Protein AF-A0A016U4N5-F1 (afdb_monomer_lite)

Organism: NCBI:txid53326

Structure (mmCIF, N/CA/C/O backbone):
data_AF-A0A016U4N5-F1
#
_entry.id   AF-A0A016U4N5-F1
#
loop_
_atom_site.group_PDB
_atom_site.id
_atom_site.type_symbol
_atom_site.label_atom_id
_atom_site.label_alt_id
_atom_site.label_comp_id
_atom_site.label_asym_id
_atom_site.label_entity_id
_atom_site.label_seq_id
_atom_site.pdbx_PDB_ins_code
_atom_site.Cartn_x
_atom_site.Cartn_y
_atom_site.Cartn_z
_atom_site.occupancy
_atom_site.B_iso_or_equiv
_atom_site.auth_seq_id
_atom_site.auth_comp_id
_atom_site.auth_asym_id
_atom_site.auth_atom_id
_atom_site.pdbx_PDB_model_num
ATOM 1 N N . MET A 1 1 ? 12.669 9.372 32.385 1.00 32.50 1 MET A N 1
ATOM 2 C CA . MET A 1 1 ? 12.781 7.896 32.334 1.00 32.50 1 MET A CA 1
ATOM 3 C C . MET A 1 1 ? 11.426 7.316 31.940 1.00 32.50 1 MET A C 1
ATOM 5 O O . MET A 1 1 ? 10.588 7.133 32.810 1.00 32.50 1 MET A O 1
ATOM 9 N N . TYR A 1 2 ? 11.166 7.082 30.650 1.00 28.92 2 TYR A N 1
ATOM 10 C CA . TYR A 1 2 ? 9.894 6.486 30.221 1.00 28.92 2 TYR A CA 1
ATOM 11 C C . TYR A 1 2 ? 10.021 4.964 30.138 1.00 28.92 2 TYR A C 1
ATOM 13 O O . TYR A 1 2 ? 10.787 4.421 29.341 1.00 28.92 2 TYR A O 1
ATOM 21 N N . ARG A 1 3 ? 9.281 4.284 31.018 1.00 31.94 3 ARG A N 1
ATOM 22 C CA . ARG A 1 3 ? 9.120 2.829 31.043 1.00 31.94 3 ARG A CA 1
ATOM 23 C C . ARG A 1 3 ? 8.440 2.406 29.740 1.00 31.94 3 ARG A C 1
ATOM 25 O O . ARG A 1 3 ? 7.314 2.809 29.467 1.00 31.94 3 ARG A O 1
ATOM 32 N N . LYS A 1 4 ? 9.129 1.586 28.947 1.00 40.00 4 LYS A N 1
ATOM 33 C CA . LYS A 1 4 ? 8.562 0.838 27.819 1.00 40.00 4 LYS A CA 1
ATOM 34 C C . LYS A 1 4 ? 7.378 0.034 28.370 1.00 40.00 4 LYS A C 1
ATOM 36 O O . LYS A 1 4 ? 7.595 -0.896 29.143 1.00 40.00 4 LYS A O 1
ATOM 41 N N . ALA A 1 5 ? 6.146 0.420 28.048 1.00 40.38 5 ALA A N 1
ATOM 42 C CA . ALA A 1 5 ? 4.970 -0.365 28.401 1.00 40.38 5 ALA A CA 1
ATOM 43 C C . ALA A 1 5 ? 5.008 -1.662 27.579 1.00 40.38 5 ALA A C 1
ATOM 45 O O . ALA A 1 5 ? 4.589 -1.701 26.425 1.00 40.38 5 ALA A O 1
ATOM 46 N N . MET A 1 6 ? 5.617 -2.707 28.140 1.00 44.91 6 MET A N 1
ATOM 47 C CA . MET A 1 6 ? 5.447 -4.070 27.656 1.00 44.91 6 MET A CA 1
ATOM 48 C C . MET A 1 6 ? 4.131 -4.583 28.231 1.00 44.91 6 MET A C 1
ATOM 50 O O . MET A 1 6 ? 3.978 -4.669 29.449 1.00 44.91 6 MET A O 1
ATOM 54 N N . LEU A 1 7 ? 3.180 -4.896 27.353 1.00 47.81 7 LEU A N 1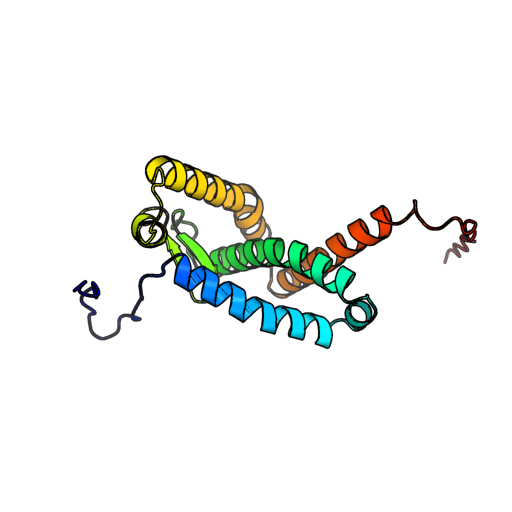
ATOM 55 C CA . LEU A 1 7 ? 2.013 -5.686 27.730 1.00 47.81 7 LEU A CA 1
ATOM 56 C C . LEU A 1 7 ? 2.501 -7.050 28.255 1.00 47.81 7 LEU A C 1
ATOM 58 O O . LEU A 1 7 ? 3.427 -7.618 27.667 1.00 47.81 7 LEU A O 1
ATOM 62 N N . PRO A 1 8 ? 1.926 -7.577 29.349 1.00 40.00 8 PRO A N 1
ATOM 63 C CA . PRO A 1 8 ? 2.335 -8.863 29.899 1.00 40.00 8 PRO A CA 1
ATOM 64 C C . PRO A 1 8 ? 2.074 -9.976 28.874 1.00 40.00 8 PRO A C 1
ATOM 66 O O . PRO A 1 8 ? 0.935 -10.232 28.489 1.00 40.00 8 PRO A O 1
ATOM 69 N N . SER A 1 9 ? 3.141 -10.624 28.400 1.00 42.91 9 SER A N 1
ATOM 70 C CA . SER A 1 9 ? 3.069 -11.714 27.425 1.00 42.91 9 SER A CA 1
ATOM 71 C C . SER A 1 9 ? 2.907 -13.059 28.134 1.00 42.91 9 SER A C 1
ATOM 73 O O . SER A 1 9 ? 3.809 -13.486 28.856 1.00 42.91 9 SER A O 1
ATOM 75 N N . ALA A 1 10 ? 1.794 -13.752 27.892 1.00 41.69 10 ALA A N 1
ATOM 76 C CA . ALA A 1 10 ? 1.683 -15.181 28.175 1.00 41.69 10 ALA A CA 1
ATOM 77 C C . ALA A 1 10 ? 2.621 -15.979 27.237 1.00 41.69 10 ALA A C 1
ATOM 79 O O . ALA A 1 10 ? 2.841 -15.555 26.094 1.00 41.69 10 ALA A O 1
ATOM 80 N N . PRO A 1 11 ? 3.189 -17.115 27.684 1.00 37.78 11 PRO A N 1
ATOM 81 C CA . PRO A 1 11 ? 4.135 -17.887 26.885 1.00 37.78 11 PRO A CA 1
ATOM 82 C C . PRO A 1 11 ? 3.433 -18.438 25.635 1.00 37.78 11 PRO A C 1
ATOM 84 O O . PRO A 1 11 ? 2.487 -19.213 25.736 1.00 37.78 11 PRO A O 1
ATOM 87 N N . GLY A 1 12 ? 3.878 -17.991 24.456 1.00 48.19 12 GLY A N 1
ATOM 88 C CA . GLY A 1 12 ? 3.309 -18.357 23.152 1.00 48.19 12 GLY A CA 1
ATOM 89 C C . GLY A 1 12 ? 2.656 -17.205 22.377 1.00 48.19 12 GLY A C 1
ATOM 90 O O . GLY A 1 12 ? 2.373 -17.366 21.190 1.00 48.19 12 GLY A O 1
ATOM 91 N N . LEU A 1 13 ? 2.456 -16.026 22.982 1.00 46.34 13 LEU A N 1
ATOM 92 C CA . LEU A 1 13 ? 1.988 -14.854 22.237 1.00 46.34 13 LEU A CA 1
ATOM 93 C C . LEU A 1 13 ? 3.125 -14.260 21.395 1.00 46.34 13 LEU A C 1
ATOM 95 O O . LEU A 1 13 ? 4.170 -13.882 21.928 1.00 46.34 13 LEU A O 1
ATOM 99 N N . LYS A 1 14 ? 2.897 -14.116 20.081 1.00 50.47 14 LYS A N 1
ATOM 100 C CA . LYS A 1 14 ? 3.722 -13.265 19.210 1.00 50.47 14 LYS A CA 1
ATOM 101 C C . LYS A 1 14 ? 3.888 -11.907 19.897 1.00 50.47 14 LYS A C 1
ATOM 103 O O . LYS A 1 14 ? 2.900 -11.252 20.221 1.00 50.47 14 LYS A O 1
ATOM 108 N N . VAL A 1 15 ? 5.131 -11.506 20.155 1.00 52.44 15 VAL A N 1
ATOM 109 C CA . VAL A 1 15 ? 5.428 -10.234 20.819 1.00 52.44 15 VAL A CA 1
ATOM 110 C C . VAL A 1 15 ? 5.100 -9.106 19.847 1.00 52.44 15 VAL A C 1
ATOM 112 O O . VAL A 1 15 ? 5.885 -8.783 18.956 1.00 52.44 15 VAL A O 1
ATOM 115 N N . PHE A 1 16 ? 3.921 -8.512 20.002 1.00 62.50 16 PHE A N 1
ATOM 116 C CA . PHE A 1 16 ? 3.556 -7.301 19.285 1.00 62.50 16 PHE A CA 1
ATOM 117 C C . PHE A 1 16 ? 4.270 -6.119 19.932 1.00 62.50 16 PHE A C 1
ATOM 119 O O . PHE A 1 16 ? 4.097 -5.826 21.114 1.00 62.50 16 PHE A O 1
ATOM 126 N N . SER A 1 17 ? 5.105 -5.437 19.154 1.00 68.31 17 SER A N 1
ATOM 127 C CA . SER A 1 17 ? 5.687 -4.167 19.572 1.00 68.31 17 SER A CA 1
ATOM 128 C C . SER A 1 17 ? 4.831 -3.024 19.048 1.00 68.31 17 SER A C 1
ATOM 130 O O . SER A 1 17 ? 4.588 -2.972 17.841 1.00 68.31 17 SER A O 1
ATOM 132 N N . LEU A 1 18 ? 4.457 -2.085 19.917 1.00 73.19 18 LEU A N 1
ATOM 133 C CA . LEU A 1 18 ? 3.802 -0.847 19.497 1.00 73.19 18 LEU A CA 1
ATOM 134 C C . LEU A 1 18 ? 4.679 -0.106 18.470 1.00 73.19 18 LEU A C 1
ATOM 136 O O . LEU A 1 18 ? 5.895 0.048 18.649 1.00 73.19 18 LEU A O 1
ATOM 140 N N . GLY A 1 19 ? 4.058 0.291 17.361 1.00 71.38 19 GLY A N 1
ATOM 141 C CA . GLY A 1 19 ? 4.670 1.109 16.320 1.00 71.38 19 GLY A CA 1
ATOM 142 C C . GLY A 1 19 ? 4.438 2.593 16.592 1.00 71.38 19 GLY A C 1
ATOM 143 O O . GLY A 1 19 ? 3.394 2.970 17.109 1.00 71.38 19 GLY A O 1
ATOM 144 N N . SER A 1 20 ? 5.405 3.435 16.233 1.00 76.88 20 SER A N 1
ATOM 145 C CA . SER A 1 20 ? 5.255 4.894 16.212 1.00 76.88 20 SER A CA 1
ATOM 146 C C . SER A 1 20 ? 5.362 5.404 14.778 1.00 76.88 20 SER A C 1
ATOM 148 O O . SER A 1 20 ? 5.959 4.731 13.931 1.00 76.88 20 SER A O 1
ATOM 150 N N . LEU A 1 21 ? 4.869 6.616 14.507 1.00 78.56 21 LEU A N 1
ATOM 151 C CA . LEU A 1 21 ? 5.073 7.271 13.206 1.00 78.56 21 LEU A CA 1
ATOM 152 C C . LEU A 1 21 ? 6.558 7.358 12.819 1.00 78.56 21 LEU A C 1
ATOM 154 O O . LEU A 1 21 ? 6.908 7.127 11.665 1.00 78.56 21 LEU A O 1
ATOM 158 N N . ALA A 1 22 ? 7.452 7.610 13.781 1.00 80.31 22 ALA A N 1
ATOM 159 C CA . ALA A 1 22 ? 8.896 7.634 13.536 1.00 80.31 22 ALA A CA 1
ATOM 160 C C . ALA A 1 22 ? 9.430 6.267 13.069 1.00 80.31 22 ALA A C 1
ATOM 162 O O . ALA A 1 22 ? 10.234 6.179 12.135 1.00 80.31 22 ALA A O 1
ATOM 163 N N . ARG A 1 23 ? 8.952 5.179 13.687 1.00 81.50 23 ARG A N 1
ATOM 164 C CA . ARG A 1 23 ? 9.321 3.818 13.286 1.00 81.50 23 ARG A CA 1
ATOM 165 C C . ARG A 1 23 ? 8.749 3.468 11.915 1.00 81.50 23 ARG A C 1
ATOM 167 O O . ARG A 1 23 ? 9.481 2.914 11.102 1.00 81.50 23 ARG A O 1
ATOM 174 N N . LEU A 1 24 ? 7.495 3.829 11.648 1.00 82.25 24 LEU A N 1
ATOM 175 C CA . LEU A 1 24 ? 6.864 3.637 10.342 1.00 82.25 24 LEU A CA 1
ATOM 176 C C . LEU A 1 24 ? 7.633 4.387 9.246 1.00 82.25 24 LEU A C 1
ATOM 178 O O . LEU A 1 24 ? 8.056 3.775 8.273 1.00 82.25 24 LEU A O 1
ATOM 182 N N . SER A 1 25 ? 7.943 5.667 9.465 1.00 83.81 25 SER A N 1
ATOM 183 C CA . SER A 1 25 ? 8.764 6.477 8.554 1.00 83.81 25 SER A CA 1
ATOM 184 C C . SER A 1 25 ? 10.138 5.850 8.290 1.00 83.81 25 SER A C 1
ATOM 186 O O . SER A 1 25 ? 10.639 5.890 7.167 1.00 83.81 25 SER A O 1
ATOM 188 N N . THR A 1 26 ? 10.753 5.240 9.308 1.00 86.12 26 THR A N 1
ATOM 189 C CA . THR A 1 26 ? 12.033 4.530 9.157 1.00 86.12 26 THR A CA 1
ATOM 190 C C . THR A 1 26 ? 11.888 3.273 8.300 1.00 86.12 26 THR A C 1
ATOM 192 O O . THR A 1 26 ? 12.740 3.014 7.453 1.00 86.12 26 THR A O 1
ATOM 195 N N . ILE A 1 27 ? 10.823 2.492 8.506 1.00 85.44 27 ILE A N 1
ATOM 196 C CA . ILE A 1 27 ? 10.529 1.297 7.703 1.00 85.44 27 ILE A CA 1
ATOM 197 C C . ILE A 1 27 ? 10.318 1.697 6.241 1.00 85.44 27 ILE A C 1
ATOM 199 O O . ILE A 1 27 ? 10.994 1.155 5.371 1.00 85.44 27 ILE A O 1
ATOM 203 N N . MET A 1 28 ? 9.476 2.701 5.990 1.00 84.62 28 MET A N 1
ATOM 204 C CA . MET A 1 28 ? 9.165 3.185 4.642 1.00 84.62 28 MET A CA 1
ATOM 205 C C . MET A 1 28 ? 10.419 3.680 3.913 1.00 84.62 28 MET A C 1
ATOM 207 O O . MET A 1 28 ? 10.664 3.299 2.770 1.00 84.62 28 MET A O 1
ATOM 211 N N . ARG A 1 29 ? 11.282 4.450 4.593 1.00 85.56 29 ARG A N 1
ATOM 212 C CA . ARG A 1 29 ? 12.565 4.902 4.026 1.00 85.56 29 ARG A CA 1
ATOM 213 C C . ARG A 1 29 ? 13.497 3.749 3.661 1.00 85.56 29 ARG A C 1
ATOM 215 O O . ARG A 1 29 ? 14.172 3.819 2.642 1.00 85.56 29 ARG A O 1
ATOM 222 N N . LYS A 1 30 ? 13.542 2.689 4.472 1.00 88.00 30 LYS A N 1
ATOM 223 C CA . LYS A 1 30 ? 14.353 1.501 4.163 1.00 88.00 30 LYS A CA 1
ATOM 224 C C . LYS A 1 30 ? 13.768 0.702 3.003 1.00 88.00 30 LYS A C 1
ATOM 226 O O . LYS A 1 30 ? 14.519 0.278 2.134 1.00 88.00 30 LYS A O 1
ATOM 231 N N . GLN A 1 31 ? 12.448 0.522 2.971 1.00 87.19 31 GLN A N 1
ATOM 232 C CA . GLN A 1 31 ? 11.761 -0.183 1.888 1.00 87.19 31 GLN A CA 1
ATOM 233 C C . GLN A 1 31 ? 11.959 0.505 0.537 1.00 87.19 31 GLN A C 1
ATOM 235 O O . GLN A 1 31 ? 12.208 -0.186 -0.444 1.00 87.19 31 GLN A O 1
ATOM 240 N N . MET A 1 32 ? 11.943 1.842 0.500 1.00 86.50 32 MET A N 1
ATOM 241 C CA . MET A 1 32 ? 12.168 2.628 -0.720 1.00 86.50 32 MET A CA 1
ATOM 242 C C . MET A 1 32 ? 13.429 2.199 -1.478 1.00 86.50 32 MET A C 1
ATOM 244 O O . MET A 1 32 ? 13.394 2.032 -2.693 1.00 86.50 32 MET A O 1
ATOM 248 N N . HIS A 1 33 ? 14.536 1.970 -0.765 1.00 87.12 33 HIS A N 1
ATOM 249 C CA . HIS A 1 33 ? 15.786 1.534 -1.387 1.00 87.12 33 HIS A CA 1
ATOM 250 C C . HIS A 1 33 ? 15.649 0.162 -2.062 1.00 87.12 33 HIS A C 1
ATOM 252 O O . HIS A 1 33 ? 16.084 -0.014 -3.198 1.00 87.12 33 HIS A O 1
ATOM 258 N N . TYR A 1 34 ? 15.017 -0.798 -1.383 1.00 90.06 34 TYR A N 1
ATOM 259 C CA . TYR A 1 34 ? 14.816 -2.142 -1.924 1.00 90.06 34 TYR A CA 1
ATOM 260 C C . TYR A 1 34 ? 13.843 -2.152 -3.103 1.00 90.06 34 TYR A C 1
ATOM 262 O O . TYR A 1 34 ? 14.086 -2.856 -4.074 1.00 90.06 34 TYR A O 1
ATOM 270 N N . ILE A 1 35 ? 12.778 -1.351 -3.041 1.00 90.12 35 ILE A N 1
ATOM 271 C CA . ILE A 1 35 ? 11.778 -1.250 -4.109 1.00 90.12 35 ILE A CA 1
ATOM 272 C C . ILE A 1 35 ? 12.378 -0.586 -5.346 1.00 90.12 35 ILE A C 1
ATOM 274 O O . ILE A 1 35 ? 12.230 -1.102 -6.448 1.00 90.12 35 ILE A O 1
ATOM 278 N N . SER A 1 36 ? 13.104 0.519 -5.166 1.00 89.88 36 SER A N 1
ATOM 279 C CA . SER A 1 36 ? 13.800 1.202 -6.259 1.00 89.88 36 SER A CA 1
ATOM 280 C C . SER A 1 36 ? 14.766 0.259 -6.979 1.00 89.88 36 SER A C 1
ATOM 282 O O . SER A 1 36 ? 14.719 0.151 -8.203 1.00 89.88 36 SER A O 1
ATOM 284 N N . ARG A 1 37 ? 15.568 -0.493 -6.216 1.00 90.38 37 ARG A N 1
ATOM 285 C CA . ARG A 1 37 ? 16.473 -1.503 -6.766 1.00 90.38 37 ARG A CA 1
ATOM 286 C C . ARG A 1 37 ? 15.723 -2.635 -7.474 1.00 90.38 37 ARG A C 1
ATOM 288 O O . ARG A 1 37 ? 16.097 -2.999 -8.579 1.00 90.38 37 ARG A O 1
ATOM 295 N N . PHE A 1 38 ? 14.661 -3.160 -6.865 1.00 90.75 38 PHE A N 1
ATOM 296 C CA . PHE A 1 38 ? 13.834 -4.206 -7.466 1.00 90.75 38 PHE A CA 1
ATOM 297 C C . PHE A 1 38 ? 13.263 -3.768 -8.820 1.00 90.75 38 PHE A C 1
ATOM 299 O O . PHE A 1 38 ? 13.349 -4.518 -9.785 1.00 90.75 38 PHE A O 1
ATOM 306 N N . ILE A 1 39 ? 12.731 -2.546 -8.915 1.00 91.69 39 ILE A N 1
ATOM 307 C CA . ILE A 1 39 ? 12.184 -2.001 -10.164 1.00 91.69 39 ILE A CA 1
ATOM 308 C C . ILE A 1 39 ? 13.275 -1.889 -11.230 1.00 91.69 39 ILE A C 1
ATOM 310 O O . ILE A 1 39 ? 13.061 -2.330 -12.354 1.00 91.69 39 ILE A O 1
ATOM 314 N N . GLN A 1 40 ? 14.446 -1.356 -10.870 1.00 90.19 40 GLN A N 1
ATOM 315 C CA . GLN A 1 40 ? 15.586 -1.239 -11.786 1.00 90.19 40 GLN A CA 1
ATOM 316 C C . GLN A 1 40 ? 16.079 -2.597 -12.301 1.00 90.19 40 GLN A C 1
ATOM 318 O O . GLN A 1 40 ? 16.475 -2.694 -13.454 1.00 90.19 40 GLN A O 1
ATOM 323 N N . GLU A 1 41 ? 16.063 -3.632 -11.460 1.00 89.56 41 GLU A N 1
ATOM 324 C CA . GLU A 1 41 ? 16.495 -4.987 -11.830 1.00 89.56 41 GLU A CA 1
ATOM 325 C C . GLU A 1 41 ? 15.410 -5.785 -12.578 1.00 89.56 41 GLU A C 1
ATOM 327 O O . GLU A 1 41 ? 15.724 -6.786 -13.216 1.00 89.56 41 GLU A O 1
ATOM 332 N N . THR A 1 42 ? 14.141 -5.370 -12.495 1.00 89.88 42 THR A N 1
ATOM 333 C CA . THR A 1 42 ? 13.001 -6.096 -13.087 1.00 89.88 42 THR A CA 1
ATOM 334 C C . THR A 1 42 ? 12.560 -5.512 -14.428 1.00 89.88 42 THR A C 1
ATOM 336 O O . THR A 1 42 ? 12.101 -6.253 -15.295 1.00 89.88 42 THR A O 1
ATOM 339 N N . PHE A 1 43 ? 12.663 -4.193 -14.600 1.00 89.69 43 PHE A N 1
ATOM 340 C CA . PHE A 1 43 ? 12.148 -3.486 -15.768 1.00 89.69 43 PHE A CA 1
ATOM 341 C C . PHE A 1 43 ? 13.278 -2.772 -16.511 1.00 89.69 43 PHE A C 1
ATOM 343 O O . PHE A 1 43 ? 13.630 -1.641 -16.175 1.00 89.69 43 PHE A O 1
ATOM 350 N N . ASP A 1 44 ? 13.801 -3.407 -17.561 1.00 88.44 44 ASP A N 1
ATOM 351 C CA . ASP A 1 44 ? 14.883 -2.848 -18.386 1.00 88.44 44 ASP A CA 1
ATOM 352 C C . ASP A 1 44 ? 14.530 -1.455 -18.935 1.00 88.44 44 ASP A C 1
ATOM 354 O O . ASP A 1 44 ? 15.351 -0.539 -18.891 1.00 88.44 44 ASP A O 1
ATOM 358 N N . ASP A 1 45 ? 13.278 -1.259 -19.360 1.00 86.69 45 ASP A N 1
ATOM 359 C CA . ASP A 1 45 ? 12.777 0.029 -19.851 1.00 86.69 45 ASP A CA 1
ATOM 360 C C . ASP A 1 45 ? 12.879 1.131 -18.788 1.00 86.69 45 ASP A C 1
ATOM 362 O O . ASP A 1 45 ? 13.187 2.279 -19.109 1.00 86.69 45 ASP A O 1
ATOM 366 N N . PHE A 1 46 ? 12.692 0.799 -17.506 1.00 88.38 46 PHE A N 1
ATOM 367 C CA . PHE A 1 46 ? 12.810 1.775 -16.425 1.00 88.38 46 PHE A CA 1
ATOM 368 C C . PHE A 1 46 ? 14.248 2.289 -16.281 1.00 88.38 46 PHE A C 1
ATOM 370 O O . PHE A 1 46 ? 14.465 3.474 -16.018 1.00 88.38 46 PHE A O 1
ATOM 377 N N . ALA A 1 47 ? 15.237 1.419 -16.502 1.00 84.88 47 ALA A N 1
ATOM 378 C CA . ALA A 1 47 ? 16.648 1.788 -16.454 1.00 84.88 47 ALA A CA 1
ATOM 379 C C . ALA A 1 47 ? 17.055 2.757 -17.579 1.00 84.88 47 ALA A C 1
ATOM 381 O O . ALA A 1 47 ? 18.092 3.412 -17.466 1.00 84.88 47 ALA A O 1
ATOM 382 N N . THR A 1 48 ? 16.247 2.877 -18.640 1.00 87.69 48 THR A N 1
ATOM 383 C CA . THR A 1 48 ? 16.511 3.795 -19.761 1.00 87.69 48 THR A CA 1
ATOM 384 C C . THR A 1 48 ? 16.154 5.253 -19.467 1.00 87.69 48 THR A C 1
ATOM 386 O O . THR A 1 48 ? 16.695 6.147 -20.119 1.00 87.69 48 THR A O 1
ATOM 389 N N . PHE A 1 49 ? 15.281 5.508 -18.486 1.00 88.50 49 PHE A N 1
ATOM 390 C CA . PHE A 1 49 ? 14.920 6.865 -18.071 1.00 88.50 49 PHE A CA 1
ATOM 391 C C . PHE A 1 49 ? 16.084 7.585 -17.396 1.00 88.50 49 PHE A C 1
ATOM 393 O O . PHE A 1 49 ? 16.939 6.961 -16.760 1.00 88.50 49 PHE A O 1
ATOM 400 N N . ASP A 1 50 ? 16.082 8.917 -17.463 1.00 90.62 50 ASP A N 1
ATOM 401 C CA . ASP A 1 50 ? 17.044 9.710 -16.706 1.00 90.62 50 ASP A CA 1
ATOM 402 C C . ASP A 1 50 ? 16.764 9.650 -15.190 1.00 90.62 50 ASP A C 1
ATOM 404 O O . ASP A 1 50 ? 15.677 9.293 -14.729 1.00 90.62 50 ASP A O 1
ATOM 408 N N . THR A 1 51 ? 17.758 10.003 -14.368 1.00 89.94 51 THR A N 1
ATOM 409 C CA . THR A 1 51 ? 17.631 9.927 -12.902 1.00 89.94 51 THR A CA 1
ATOM 410 C C . THR A 1 51 ? 16.474 10.774 -12.360 1.00 89.94 51 THR A C 1
ATOM 412 O O . THR A 1 51 ? 15.877 10.419 -11.343 1.00 89.94 51 THR A O 1
ATOM 415 N N . SER A 1 52 ? 16.143 11.894 -13.011 1.00 89.88 52 SER A N 1
ATOM 416 C CA . SER A 1 52 ? 15.054 12.759 -12.558 1.00 89.88 52 SER A CA 1
ATOM 417 C C . SER A 1 52 ? 13.690 12.136 -12.843 1.00 89.88 52 SER A C 1
ATOM 419 O O . SER A 1 52 ? 12.807 12.184 -11.987 1.00 89.88 52 SER A O 1
ATOM 421 N N . GLU A 1 53 ? 13.517 11.545 -14.022 1.00 89.19 53 GLU A N 1
ATOM 422 C CA . GLU A 1 53 ? 12.325 10.791 -14.403 1.00 89.19 53 GLU A CA 1
ATOM 423 C C . GLU A 1 53 ? 12.136 9.577 -13.497 1.00 89.19 53 GLU A C 1
ATOM 425 O O . GLU A 1 53 ? 11.051 9.388 -12.948 1.00 89.19 53 GLU A O 1
ATOM 430 N N . GLN A 1 54 ? 13.203 8.807 -13.262 1.00 90.50 54 GLN A N 1
ATOM 431 C CA . GLN A 1 54 ? 13.170 7.660 -12.356 1.00 90.50 54 GLN A CA 1
ATOM 432 C C . GLN A 1 54 ? 12.710 8.075 -10.954 1.00 90.50 54 GLN A C 1
ATOM 434 O O . GLN A 1 54 ? 11.820 7.444 -10.382 1.00 90.50 54 GLN A O 1
ATOM 439 N N . HIS A 1 55 ? 13.262 9.161 -10.401 1.00 89.31 55 HIS A N 1
ATOM 440 C CA . HIS A 1 55 ? 12.830 9.678 -9.103 1.00 89.31 55 HIS A CA 1
ATOM 441 C C . HIS A 1 55 ? 11.362 10.108 -9.093 1.00 89.31 55 HIS A C 1
ATOM 443 O O . HIS A 1 55 ? 10.665 9.841 -8.114 1.00 89.31 55 HIS A O 1
ATOM 449 N N . MET A 1 56 ? 10.883 10.753 -10.156 1.00 88.56 56 MET A N 1
ATOM 450 C CA . MET A 1 56 ? 9.494 11.197 -10.246 1.00 88.56 56 MET A CA 1
ATOM 451 C C . MET A 1 56 ? 8.523 10.012 -10.334 1.00 88.56 56 MET A C 1
ATOM 453 O O . MET A 1 56 ? 7.551 9.971 -9.579 1.00 88.56 56 MET A O 1
ATOM 457 N N . ILE A 1 57 ? 8.816 9.026 -11.190 1.00 90.31 57 ILE A N 1
ATOM 458 C CA . ILE A 1 57 ? 8.028 7.791 -11.312 1.00 90.31 57 ILE A CA 1
ATOM 459 C C . ILE A 1 57 ? 7.981 7.077 -9.962 1.00 90.31 57 ILE A C 1
ATOM 461 O O . ILE A 1 57 ? 6.898 6.754 -9.480 1.00 90.31 57 ILE A O 1
ATOM 465 N N . LEU A 1 58 ? 9.135 6.887 -9.312 1.00 90.50 58 LEU A N 1
ATOM 466 C CA . LEU A 1 58 ? 9.202 6.237 -8.003 1.00 90.50 58 LEU A CA 1
ATOM 467 C C . LEU A 1 58 ? 8.420 7.018 -6.942 1.00 90.50 58 LEU A C 1
ATOM 469 O O . LEU A 1 58 ? 7.706 6.412 -6.153 1.00 90.50 58 LEU A O 1
ATOM 473 N N . HIS A 1 59 ? 8.504 8.348 -6.914 1.00 87.62 59 HIS A N 1
ATOM 474 C CA . HIS A 1 59 ? 7.768 9.156 -5.941 1.00 87.62 59 HIS A CA 1
ATOM 475 C C . HIS A 1 59 ? 6.246 8.952 -6.037 1.00 87.62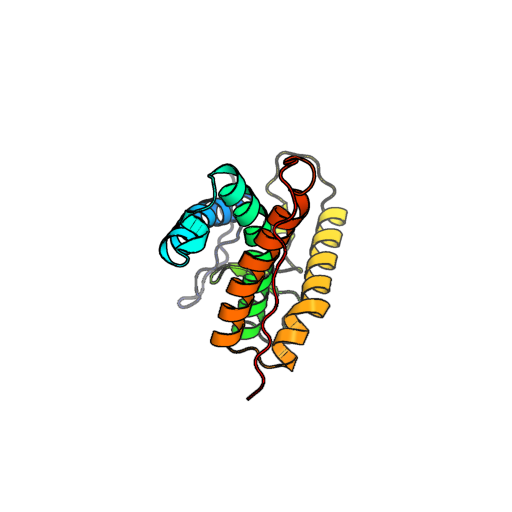 59 HIS A C 1
ATOM 477 O O . HIS A 1 59 ? 5.583 8.776 -5.013 1.00 87.62 59 HIS A O 1
ATOM 483 N N . LEU A 1 60 ? 5.705 8.928 -7.258 1.00 87.81 60 LEU A N 1
ATOM 484 C CA . LEU A 1 60 ? 4.278 8.703 -7.504 1.00 87.81 60 LEU A CA 1
ATOM 485 C C . LEU A 1 60 ? 3.883 7.245 -7.238 1.00 87.81 60 LEU A C 1
ATOM 487 O O . LEU A 1 60 ? 2.900 6.978 -6.545 1.00 87.81 60 LEU A O 1
ATOM 491 N N . PHE A 1 61 ? 4.686 6.305 -7.737 1.00 90.69 61 PHE A N 1
ATOM 492 C CA . PHE A 1 61 ? 4.447 4.875 -7.589 1.00 90.69 61 PHE A CA 1
ATOM 493 C C . PHE A 1 61 ? 4.419 4.442 -6.123 1.00 90.69 61 PHE A C 1
ATOM 495 O O . PHE A 1 61 ? 3.544 3.678 -5.737 1.00 90.69 61 PHE A O 1
ATOM 502 N N . MET A 1 62 ? 5.322 4.949 -5.283 1.00 88.25 62 MET A N 1
ATOM 503 C CA . MET A 1 62 ? 5.443 4.501 -3.891 1.00 88.25 62 MET A CA 1
ATOM 504 C C . MET A 1 62 ? 4.189 4.754 -3.059 1.00 88.25 62 MET A C 1
ATOM 506 O O . MET A 1 62 ? 3.811 3.906 -2.254 1.00 88.25 62 MET A O 1
ATOM 510 N N . THR A 1 63 ? 3.516 5.885 -3.278 1.00 84.31 63 THR A N 1
ATOM 511 C CA . THR A 1 63 ? 2.241 6.178 -2.608 1.00 84.31 63 THR A CA 1
ATOM 512 C C . THR A 1 63 ? 1.186 5.140 -2.990 1.00 84.31 63 THR A C 1
ATOM 514 O O . THR A 1 63 ? 0.545 4.559 -2.117 1.00 84.31 63 THR A O 1
ATOM 517 N N . CYS A 1 64 ? 1.074 4.837 -4.287 1.00 88.50 64 CYS A N 1
ATOM 518 C CA . CYS A 1 64 ? 0.142 3.836 -4.800 1.00 88.50 64 CYS A CA 1
ATOM 519 C C . CYS A 1 64 ? 0.493 2.416 -4.326 1.00 88.50 64 CYS A C 1
ATOM 521 O O . CYS A 1 64 ? -0.385 1.669 -3.899 1.00 88.50 64 CYS A O 1
ATOM 523 N N . LEU A 1 65 ? 1.780 2.059 -4.342 1.00 90.62 65 LEU A N 1
ATOM 524 C CA . LEU A 1 65 ? 2.285 0.775 -3.868 1.00 90.62 65 LEU A CA 1
ATOM 525 C C . LEU A 1 65 ? 1.868 0.525 -2.421 1.00 90.62 65 LEU A C 1
ATOM 527 O O . LEU A 1 65 ? 1.379 -0.558 -2.123 1.00 90.62 65 LEU A O 1
ATOM 531 N N . TRP A 1 66 ? 2.026 1.504 -1.529 1.00 87.25 66 TRP A N 1
ATOM 532 C CA . TRP A 1 66 ? 1.668 1.325 -0.121 1.00 87.25 66 TRP A CA 1
ATOM 533 C C . TRP A 1 66 ? 0.167 1.141 0.096 1.00 87.25 66 TRP A C 1
ATOM 535 O O . TRP A 1 66 ? -0.231 0.302 0.904 1.00 87.25 66 TRP A O 1
ATOM 545 N N . GLU A 1 67 ? -0.672 1.884 -0.626 1.00 88.62 67 GLU A N 1
ATOM 546 C CA . GLU A 1 67 ? -2.127 1.729 -0.538 1.00 88.62 67 GLU A CA 1
ATOM 547 C C . GLU A 1 67 ? -2.588 0.369 -1.079 1.00 88.62 67 GLU A C 1
ATOM 549 O O . GLU A 1 67 ? -3.391 -0.316 -0.434 1.00 88.62 67 GLU A O 1
ATOM 554 N N . LEU A 1 68 ? -2.042 -0.051 -2.226 1.00 91.12 68 LEU A N 1
ATOM 555 C CA . LEU A 1 68 ? -2.333 -1.343 -2.846 1.00 91.12 68 LEU A CA 1
ATOM 556 C C . LEU A 1 68 ? -1.836 -2.505 -1.986 1.00 91.12 68 LEU A C 1
ATOM 558 O O . LEU A 1 68 ? -2.607 -3.416 -1.687 1.00 91.12 68 LEU A O 1
ATOM 562 N N . GLU A 1 69 ? -0.574 -2.470 -1.559 1.00 91.00 69 GLU A N 1
ATOM 563 C CA . GLU A 1 69 ? 0.044 -3.509 -0.735 1.00 91.00 69 GLU A CA 1
ATOM 564 C C . GLU A 1 69 ? -0.663 -3.629 0.621 1.00 91.00 69 GLU A C 1
ATOM 566 O O . GLU A 1 69 ? -1.036 -4.730 1.037 1.00 91.00 69 GLU A O 1
ATOM 571 N N . GLY A 1 70 ? -0.899 -2.502 1.300 1.00 91.44 70 GLY A N 1
ATOM 572 C CA . GLY A 1 70 ? -1.602 -2.477 2.580 1.00 91.44 70 GLY A CA 1
ATOM 573 C C . GLY A 1 70 ? -3.014 -3.051 2.468 1.00 91.44 70 GLY A C 1
ATOM 574 O O . GLY A 1 70 ? -3.425 -3.876 3.291 1.00 91.44 70 GLY A O 1
ATOM 575 N N . SER A 1 71 ? -3.743 -2.699 1.409 1.00 92.38 71 SER A N 1
ATOM 576 C CA . SER A 1 71 ? -5.091 -3.221 1.160 1.00 92.38 71 SER A CA 1
ATOM 577 C C . SER A 1 71 ? -5.079 -4.712 0.827 1.00 92.38 71 SER A C 1
ATOM 579 O O . SER A 1 71 ? -5.843 -5.474 1.423 1.00 92.38 71 SER A O 1
ATOM 581 N N . TYR A 1 72 ? -4.169 -5.159 -0.041 1.00 93.19 72 TYR A N 1
ATOM 582 C CA . TYR A 1 72 ? -4.037 -6.570 -0.399 1.00 93.19 72 TYR A CA 1
ATOM 583 C C . TYR A 1 72 ? -3.714 -7.431 0.827 1.00 93.19 72 TYR A C 1
ATOM 585 O O . TYR A 1 72 ? -4.402 -8.420 1.096 1.00 93.19 72 TYR A O 1
ATOM 593 N N . TRP A 1 73 ? -2.743 -7.028 1.653 1.00 93.00 73 TRP A N 1
ATOM 594 C CA . TRP A 1 73 ? -2.414 -7.781 2.864 1.00 93.00 73 TRP A CA 1
ATOM 595 C C . TRP A 1 73 ? -3.502 -7.723 3.927 1.00 93.00 73 TRP A C 1
ATOM 597 O O . TRP A 1 73 ? -3.675 -8.704 4.652 1.00 93.00 73 TRP A O 1
ATOM 607 N N . THR A 1 74 ? -4.252 -6.626 4.018 1.00 93.00 74 THR A N 1
ATOM 608 C CA . THR A 1 74 ? -5.430 -6.544 4.894 1.00 93.00 74 THR A CA 1
ATOM 609 C C . THR A 1 74 ? -6.485 -7.548 4.451 1.00 93.00 74 THR A C 1
ATOM 611 O O . THR A 1 74 ? -6.970 -8.326 5.267 1.00 93.00 74 THR A O 1
ATOM 614 N N . TYR A 1 75 ? -6.791 -7.592 3.153 1.00 89.94 75 TYR A N 1
ATOM 615 C CA . TYR A 1 75 ? -7.721 -8.554 2.570 1.00 89.94 75 TYR A CA 1
ATOM 616 C C . TYR A 1 75 ? -7.295 -10.010 2.835 1.00 89.94 75 TYR A C 1
ATOM 618 O O . TYR A 1 75 ? -8.132 -10.825 3.224 1.00 89.94 75 TYR A O 1
ATOM 626 N N . ARG A 1 76 ? -6.005 -10.331 2.669 1.00 90.38 76 ARG A N 1
ATOM 627 C CA . ARG A 1 76 ? -5.475 -11.701 2.796 1.00 90.38 76 ARG A CA 1
ATOM 628 C C . ARG A 1 76 ? -5.323 -12.177 4.239 1.00 90.38 76 ARG A C 1
ATOM 630 O O . ARG A 1 76 ? -5.534 -13.356 4.506 1.00 90.38 76 ARG A O 1
ATOM 637 N N . ASN A 1 77 ? -4.918 -11.293 5.152 1.00 90.75 77 ASN A N 1
ATOM 638 C CA . ASN A 1 77 ? -4.495 -11.688 6.501 1.00 90.75 77 ASN A CA 1
ATOM 639 C C . ASN A 1 77 ? -5.499 -11.331 7.602 1.00 90.75 77 ASN A C 1
ATOM 641 O O . ASN A 1 77 ? -5.435 -11.930 8.678 1.00 90.75 77 ASN A O 1
ATOM 645 N N . LEU A 1 78 ? -6.394 -10.361 7.378 1.00 89.06 78 LEU A N 1
ATOM 646 C CA . LEU A 1 78 ? -7.329 -9.889 8.398 1.00 89.06 78 LEU A CA 1
ATOM 647 C C . LEU A 1 78 ? -8.784 -10.292 8.080 1.00 89.06 78 LEU A C 1
ATOM 649 O O . LEU A 1 78 ? -9.254 -10.134 6.947 1.00 89.06 78 LEU A O 1
ATOM 653 N N . PRO A 1 79 ? -9.541 -10.795 9.077 1.00 87.94 79 PRO A N 1
ATOM 654 C CA . PRO A 1 79 ? -10.964 -11.081 8.915 1.00 87.94 79 PRO A CA 1
ATOM 655 C C . PRO A 1 79 ? -11.769 -9.838 8.515 1.00 87.94 79 PRO A C 1
ATOM 657 O O . PRO A 1 79 ? -11.477 -8.731 8.959 1.00 87.94 79 PRO A O 1
ATOM 660 N N . ALA A 1 80 ? -12.846 -10.029 7.744 1.00 84.44 80 ALA A N 1
ATOM 661 C CA . ALA A 1 80 ? -13.720 -8.944 7.266 1.00 84.44 80 ALA A CA 1
ATOM 662 C C . ALA A 1 80 ? -14.282 -8.062 8.394 1.00 84.44 80 ALA A C 1
ATOM 664 O O . ALA A 1 80 ? -14.545 -6.874 8.205 1.00 84.44 80 ALA A O 1
ATOM 665 N N . GLN A 1 81 ? -14.500 -8.683 9.552 1.00 86.44 81 GLN A N 1
ATOM 666 C CA . GLN A 1 81 ? -15.132 -8.092 10.722 1.00 86.44 81 GLN A CA 1
ATOM 667 C C . GLN A 1 81 ? -14.196 -7.145 11.484 1.00 86.44 81 GLN A C 1
ATOM 669 O O . GLN A 1 81 ? -14.688 -6.326 12.250 1.00 86.44 81 GLN A O 1
ATOM 674 N N . GLN A 1 82 ? -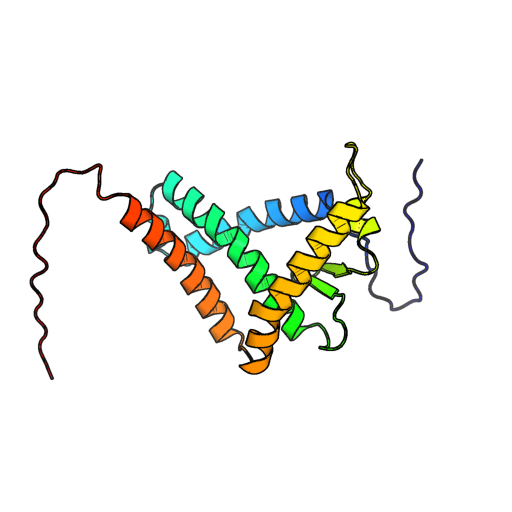12.876 -7.238 11.280 1.00 87.12 82 GLN A N 1
ATOM 675 C CA . GLN A 1 82 ? -11.886 -6.383 11.949 1.00 87.12 82 GLN A CA 1
ATOM 676 C C . GLN A 1 82 ? -11.732 -5.067 11.196 1.00 87.12 82 GLN A C 1
ATOM 678 O O . GLN A 1 82 ? -10.722 -4.800 10.549 1.00 87.12 82 GLN A O 1
ATOM 683 N N . ILE A 1 83 ? -12.793 -4.267 11.236 1.00 86.12 83 ILE A N 1
ATOM 684 C CA . ILE A 1 83 ? -12.935 -3.072 10.413 1.00 86.12 83 ILE A CA 1
ATOM 685 C C . ILE A 1 83 ? -11.957 -1.959 10.766 1.00 86.12 83 ILE A C 1
ATOM 687 O O . ILE A 1 83 ? -11.566 -1.158 9.922 1.00 86.12 83 ILE A O 1
ATOM 691 N N . GLU A 1 84 ? -11.577 -1.946 12.030 1.00 88.00 84 GLU A N 1
ATOM 692 C CA . GLU A 1 84 ? -10.688 -0.998 12.661 1.00 88.00 84 GLU A CA 1
ATOM 693 C C . GLU A 1 84 ? -9.216 -1.244 12.314 1.00 88.00 84 GLU A C 1
ATOM 695 O O . GLU A 1 84 ? -8.381 -0.380 12.574 1.00 88.00 84 GLU A O 1
ATOM 700 N N . LYS A 1 85 ? -8.876 -2.398 11.724 1.00 90.38 85 LYS A N 1
ATOM 701 C CA . LYS A 1 85 ? -7.487 -2.782 11.461 1.00 90.38 85 LYS A CA 1
ATOM 702 C C . LYS A 1 85 ? -7.160 -2.739 9.981 1.00 90.38 85 LYS A C 1
ATOM 704 O O . LYS A 1 85 ? -7.899 -3.267 9.156 1.00 90.38 85 LYS A O 1
ATOM 709 N N . MET A 1 86 ? -6.005 -2.170 9.661 1.00 90.38 86 MET A N 1
ATOM 710 C CA . MET A 1 86 ? -5.469 -2.180 8.306 1.00 90.38 86 MET A CA 1
ATOM 711 C C . MET A 1 86 ? -3.973 -2.452 8.342 1.00 90.38 86 MET A C 1
ATOM 713 O O . MET A 1 86 ? -3.232 -1.866 9.125 1.00 90.38 86 MET A O 1
ATOM 717 N N . MET A 1 87 ? -3.516 -3.370 7.503 1.00 90.94 87 MET A N 1
ATOM 718 C CA . MET A 1 87 ? -2.099 -3.627 7.296 1.00 90.94 87 MET A CA 1
ATOM 719 C C . MET A 1 87 ? -1.456 -2.404 6.633 1.00 90.94 87 MET A C 1
ATOM 721 O O . MET A 1 87 ? -1.955 -1.889 5.638 1.00 90.94 87 MET A O 1
ATOM 725 N N . LEU A 1 88 ? -0.336 -1.955 7.194 1.00 85.81 88 LEU A N 1
ATOM 726 C CA . LEU A 1 88 ? 0.528 -0.915 6.626 1.00 85.81 88 LEU A CA 1
ATOM 727 C C . LEU A 1 88 ? 1.716 -1.536 5.884 1.00 85.81 88 LEU A C 1
ATOM 729 O O . LEU A 1 88 ? 2.233 -0.965 4.935 1.00 85.81 88 LEU A O 1
ATOM 733 N N . THR A 1 89 ? 2.167 -2.699 6.356 1.00 81.6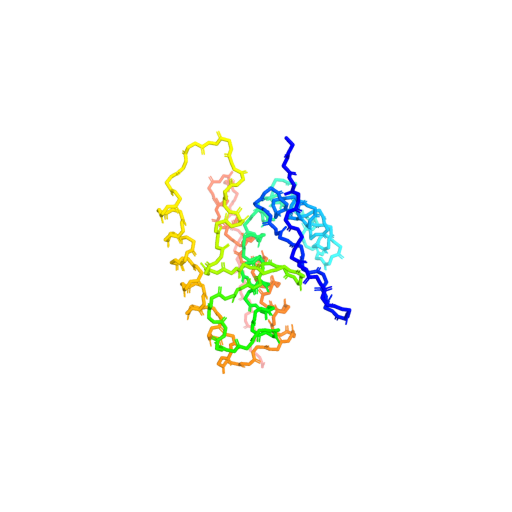9 89 THR A N 1
ATOM 734 C CA . THR A 1 89 ? 3.185 -3.555 5.735 1.00 81.69 89 THR A CA 1
ATOM 735 C C . THR A 1 89 ? 2.843 -5.011 6.043 1.00 81.69 89 THR A C 1
ATOM 737 O O . THR A 1 89 ? 1.986 -5.273 6.888 1.00 81.69 89 THR A O 1
ATOM 740 N N . LEU A 1 90 ? 3.561 -5.976 5.459 1.00 80.75 90 LEU A N 1
ATOM 741 C CA . LEU A 1 90 ? 3.379 -7.407 5.752 1.00 80.75 90 LEU A CA 1
ATOM 742 C C . LEU A 1 90 ? 3.415 -7.754 7.258 1.00 80.75 90 LEU A C 1
ATOM 744 O O . LEU A 1 90 ? 2.785 -8.713 7.696 1.00 80.75 90 LEU A O 1
ATOM 748 N N . THR A 1 91 ? 4.145 -6.981 8.068 1.00 82.06 91 THR A N 1
ATOM 749 C CA . THR A 1 91 ? 4.364 -7.274 9.496 1.00 82.06 91 THR A CA 1
ATOM 750 C C . THR A 1 91 ? 3.781 -6.229 10.443 1.00 82.06 91 THR A C 1
ATOM 752 O O . THR A 1 91 ? 4.048 -6.268 11.645 1.00 82.06 91 THR A O 1
ATOM 755 N N . THR A 1 92 ? 3.065 -5.224 9.943 1.00 84.00 92 THR A N 1
ATOM 756 C CA . THR A 1 92 ? 2.611 -4.090 10.762 1.00 84.00 92 THR A CA 1
ATOM 757 C C . THR A 1 92 ? 1.230 -3.640 10.325 1.00 84.00 92 THR A C 1
ATOM 759 O O . THR A 1 92 ? 0.978 -3.497 9.135 1.00 84.00 92 THR A O 1
ATOM 762 N N . TYR A 1 93 ? 0.355 -3.377 11.295 1.00 88.19 93 TYR A N 1
ATOM 763 C CA . TYR A 1 93 ? -0.996 -2.876 11.067 1.00 88.19 93 TYR A CA 1
ATOM 764 C C . TYR A 1 93 ? -1.277 -1.630 11.915 1.00 88.19 93 TYR A C 1
ATOM 766 O O . TYR A 1 93 ? -0.686 -1.457 12.985 1.00 88.19 93 TYR A O 1
ATOM 774 N N . SER A 1 94 ? -2.165 -0.766 11.430 1.00 87.56 94 SER A N 1
ATOM 775 C CA . SER A 1 94 ? -2.820 0.292 12.196 1.00 87.56 94 SER A CA 1
ATOM 776 C C . SER A 1 94 ? -4.088 -0.247 12.851 1.00 87.56 94 SER A C 1
ATOM 778 O O . SER A 1 94 ? -4.791 -1.079 12.280 1.00 87.56 94 SER A O 1
ATOM 780 N N . ASP A 1 95 ? -4.385 0.244 14.051 1.00 89.00 95 ASP A N 1
ATOM 781 C CA . ASP A 1 95 ? -5.636 -0.012 14.762 1.00 89.00 95 ASP A CA 1
ATOM 782 C C . ASP A 1 95 ? -6.315 1.330 15.045 1.00 89.00 95 ASP A C 1
ATOM 784 O O . ASP A 1 95 ? -5.795 2.144 15.815 1.00 89.00 95 ASP A O 1
ATOM 788 N N . LEU A 1 96 ? -7.462 1.560 14.402 1.00 87.06 96 LEU A N 1
ATOM 789 C CA . LEU A 1 96 ? -8.226 2.801 14.501 1.00 87.06 96 LEU A CA 1
ATOM 790 C C . LEU A 1 96 ? -8.710 3.082 15.928 1.00 87.06 96 LEU A C 1
ATOM 792 O O . LEU A 1 96 ? -8.780 4.243 16.329 1.00 87.06 96 LEU A O 1
ATOM 796 N N . ASN A 1 97 ? -8.958 2.041 16.729 1.00 87.06 97 ASN A N 1
ATOM 797 C CA . ASN A 1 97 ? -9.366 2.203 18.126 1.00 87.06 97 ASN A CA 1
ATOM 798 C C . ASN A 1 97 ? -8.206 2.658 19.020 1.00 87.06 97 ASN A C 1
ATOM 800 O O . ASN A 1 97 ? -8.429 3.201 20.097 1.00 87.06 97 ASN A O 1
ATOM 804 N N . ASN A 1 98 ? -6.967 2.454 18.570 1.00 85.06 98 ASN A N 1
ATOM 805 C CA . ASN A 1 98 ? -5.748 2.616 19.357 1.00 85.06 98 ASN A CA 1
ATOM 806 C C . ASN A 1 98 ? -4.744 3.579 18.680 1.00 85.06 98 ASN A C 1
ATOM 808 O O . ASN A 1 98 ? -3.534 3.503 18.905 1.00 85.06 98 ASN A O 1
ATOM 812 N N . LEU A 1 99 ? -5.233 4.520 17.856 1.00 84.25 99 LEU A N 1
ATOM 813 C CA . LEU A 1 99 ? -4.401 5.459 17.079 1.00 84.25 99 LEU A CA 1
ATOM 814 C C . LEU A 1 99 ? -3.489 6.352 17.923 1.00 84.25 99 LEU A C 1
ATOM 816 O O . LEU A 1 99 ? -2.464 6.832 17.442 1.00 84.25 99 LEU A O 1
ATOM 820 N N . GLU A 1 100 ? -3.836 6.583 19.182 1.00 80.12 100 GLU A N 1
ATOM 821 C CA . GLU A 1 100 ? -2.997 7.332 20.118 1.00 80.12 100 GLU A CA 1
ATOM 822 C C . GLU A 1 100 ? -1.579 6.773 20.244 1.00 80.12 100 GLU A C 1
ATOM 824 O O . GLU A 1 100 ? -0.627 7.549 20.239 1.00 80.12 100 GLU A O 1
ATOM 829 N N . TYR A 1 101 ? -1.395 5.451 20.227 1.00 75.69 101 TYR A N 1
ATOM 830 C CA . TYR A 1 101 ? -0.050 4.869 20.289 1.00 75.69 101 TYR A CA 1
ATOM 831 C C . TYR A 1 101 ? 0.797 5.188 19.053 1.00 75.69 101 TYR A C 1
ATOM 833 O O . TYR A 1 101 ? 2.021 5.290 19.152 1.00 75.69 101 TYR A O 1
ATOM 841 N N . LEU A 1 102 ? 0.151 5.376 17.900 1.00 75.88 102 LEU A N 1
ATOM 842 C CA . LEU A 1 102 ? 0.819 5.757 16.661 1.00 75.88 102 LEU A CA 1
ATOM 843 C C . LEU A 1 102 ? 1.187 7.251 16.672 1.00 75.88 102 LEU A C 1
ATOM 845 O O . LEU A 1 102 ? 2.291 7.614 16.258 1.00 75.88 102 LEU A O 1
ATOM 849 N N . ILE A 1 103 ? 0.273 8.099 17.160 1.00 75.50 103 ILE A N 1
ATOM 850 C CA . ILE A 1 103 ? 0.287 9.558 16.972 1.00 75.50 103 ILE A CA 1
ATOM 851 C C . ILE A 1 103 ? 0.967 10.323 18.122 1.00 75.50 103 ILE A C 1
ATOM 853 O O . ILE A 1 103 ? 1.576 11.358 17.868 1.00 75.50 103 ILE A O 1
ATOM 857 N N . MET A 1 104 ? 0.913 9.840 19.369 1.00 66.81 104 MET A N 1
ATOM 858 C CA . MET A 1 104 ? 1.282 10.625 20.566 1.00 66.81 104 MET A CA 1
ATOM 859 C C . MET A 1 104 ? 2.783 10.911 20.754 1.00 66.81 104 MET A C 1
ATOM 861 O O . MET A 1 104 ? 3.172 11.521 21.744 1.00 66.81 104 MET A O 1
ATOM 865 N N . ASN A 1 105 ? 3.647 10.489 19.833 1.00 62.66 105 ASN A N 1
ATOM 866 C CA . ASN A 1 105 ? 5.100 10.594 19.979 1.00 62.66 105 ASN A CA 1
ATOM 867 C C . ASN A 1 105 ? 5.672 11.789 19.194 1.00 62.66 105 ASN A C 1
ATOM 869 O O . ASN A 1 105 ? 6.570 11.608 18.370 1.00 62.66 105 ASN A O 1
ATOM 873 N N . LYS A 1 106 ? 5.090 12.984 19.369 1.00 60.34 106 LYS A N 1
ATOM 874 C CA . LYS A 1 106 ? 5.482 14.190 18.623 1.00 60.34 106 LYS A CA 1
ATOM 875 C C . LYS A 1 106 ? 5.832 15.363 19.532 1.00 60.34 106 LYS A C 1
ATOM 877 O O . LYS A 1 106 ? 5.139 15.630 20.506 1.00 60.34 106 LYS A O 1
ATOM 882 N N . ASP A 1 107 ? 6.875 16.078 19.119 1.00 62.38 107 ASP A N 1
ATOM 883 C CA . ASP A 1 107 ? 7.385 17.308 19.734 1.00 62.38 107 ASP A CA 1
ATOM 884 C C . ASP A 1 107 ? 6.574 18.564 19.334 1.00 62.38 107 ASP A C 1
ATOM 886 O O . ASP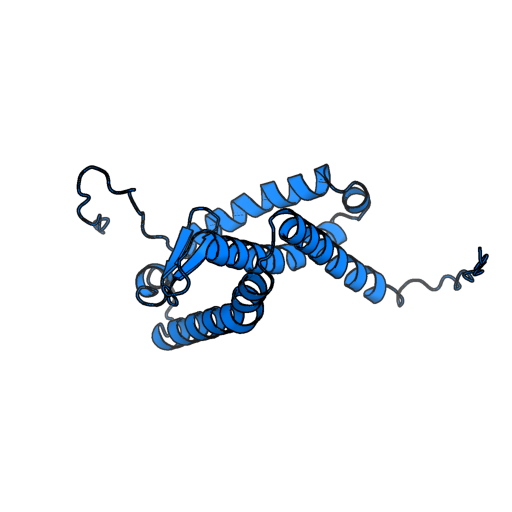 A 1 107 ? 6.813 19.651 19.854 1.00 62.38 107 ASP A O 1
ATOM 890 N N . GLU A 1 108 ? 5.601 18.429 18.423 1.00 63.09 108 GLU A N 1
ATOM 891 C CA . GLU A 1 108 ? 4.772 19.530 17.916 1.00 63.09 108 GLU A CA 1
ATOM 892 C C . GLU A 1 108 ? 3.339 19.491 18.475 1.00 63.09 108 GLU A C 1
ATOM 894 O O . GLU A 1 108 ? 2.730 18.415 18.522 1.00 63.09 108 GLU A O 1
ATOM 899 N N . PRO A 1 109 ? 2.750 20.650 18.826 1.00 65.94 109 PRO A N 1
ATOM 900 C CA . PRO A 1 109 ? 1.344 20.730 19.198 1.00 65.94 109 PRO A CA 1
ATOM 901 C C . PRO A 1 109 ? 0.465 20.410 17.981 1.00 65.94 109 PRO A C 1
ATOM 903 O O . PRO A 1 109 ? 0.438 21.149 17.000 1.00 65.94 109 PRO A O 1
ATOM 906 N N . GLN A 1 110 ? -0.261 19.295 18.048 1.00 71.81 110 GLN A N 1
ATOM 907 C CA . GLN A 1 110 ? -1.231 18.879 17.034 1.00 71.81 110 GLN A CA 1
ATOM 908 C C . GLN A 1 110 ? -2.588 18.630 17.693 1.00 71.81 110 GLN A C 1
ATOM 910 O O . GLN A 1 110 ? -2.654 18.106 18.807 1.00 71.81 110 GLN A O 1
ATOM 915 N N . ASP A 1 111 ? -3.675 18.958 16.993 1.00 83.00 111 ASP A N 1
ATOM 916 C CA . ASP A 1 111 ? -5.013 18.532 17.398 1.00 83.00 111 ASP A CA 1
ATOM 917 C C . ASP A 1 111 ? -5.149 17.021 17.149 1.00 83.00 111 ASP A C 1
ATOM 919 O O . ASP A 1 111 ? -5.387 16.550 16.033 1.00 83.00 111 ASP A O 1
ATOM 923 N N . ILE A 1 112 ? -4.945 16.244 18.213 1.00 81.50 112 ILE A N 1
ATOM 924 C CA . ILE A 1 112 ? -4.989 14.779 18.173 1.00 81.50 112 ILE A CA 1
ATOM 925 C C . ILE A 1 112 ? -6.381 14.290 17.756 1.00 81.50 112 ILE A C 1
ATOM 927 O O . ILE A 1 112 ? -6.486 13.281 17.057 1.00 81.50 112 ILE A O 1
ATOM 931 N N . CYS A 1 113 ? -7.445 14.990 18.156 1.00 84.12 113 CYS A N 1
ATOM 932 C CA . CYS A 1 113 ? -8.813 14.617 17.809 1.00 84.12 113 CYS A CA 1
ATOM 933 C C . CYS A 1 113 ? -9.048 14.786 16.308 1.00 84.12 113 CYS A C 1
ATOM 935 O O . CYS A 1 113 ? -9.513 13.849 15.655 1.00 84.12 113 CYS A O 1
ATOM 937 N N . GLN A 1 114 ? -8.652 15.931 15.750 1.00 86.50 114 GLN A N 1
ATOM 938 C CA . GLN A 1 114 ? -8.740 16.180 14.313 1.00 86.50 114 GLN A CA 1
ATOM 939 C C . GLN A 1 114 ? -7.902 15.169 13.519 1.00 86.50 114 GLN A C 1
ATOM 941 O O . GLN A 1 114 ? -8.381 14.584 12.548 1.00 86.50 114 GLN A O 1
ATOM 946 N N . LEU A 1 115 ? -6.667 14.898 13.949 1.00 84.75 115 LEU A N 1
ATOM 947 C CA . LEU A 1 115 ? -5.791 13.960 13.250 1.00 84.75 115 LEU A CA 1
ATOM 948 C C . LEU A 1 115 ? -6.342 12.524 13.269 1.00 84.75 115 LEU A C 1
ATOM 950 O O . LEU A 1 115 ? -6.317 11.844 12.242 1.00 84.75 115 LEU A O 1
ATOM 954 N N . LYS A 1 116 ? -6.898 12.071 14.403 1.00 87.19 116 LYS A N 1
ATOM 955 C CA . LYS A 1 116 ? -7.589 10.773 14.496 1.00 87.19 116 LYS A CA 1
ATOM 956 C C . LYS A 1 116 ? -8.767 10.695 13.522 1.00 87.19 116 LYS A C 1
ATOM 958 O O . LYS A 1 116 ? -8.917 9.678 12.845 1.00 87.19 116 LYS A O 1
ATOM 963 N N . GLN A 1 117 ? -9.575 11.752 13.419 1.00 89.25 117 GLN A N 1
ATOM 964 C CA . GLN A 1 117 ? -10.699 11.809 12.478 1.00 89.25 117 GLN A CA 1
ATOM 965 C C . GLN A 1 117 ? -10.237 11.721 11.020 1.00 89.25 117 GLN A C 1
ATOM 967 O O . GLN A 1 117 ? -10.803 10.942 10.256 1.00 89.25 117 GLN A O 1
ATOM 972 N N . VAL A 1 118 ? -9.188 12.460 10.644 1.00 90.12 118 VAL A N 1
ATOM 973 C CA . VAL A 1 118 ? -8.638 12.431 9.279 1.00 90.12 118 VAL A CA 1
ATOM 974 C C . VAL A 1 118 ? -8.127 11.035 8.926 1.00 90.12 118 VAL A C 1
ATOM 976 O O . VAL A 1 118 ? -8.520 10.489 7.899 1.00 90.12 118 VAL A O 1
ATOM 979 N N . ILE A 1 119 ? -7.312 10.425 9.792 1.00 88.69 119 ILE A N 1
ATOM 980 C CA . ILE A 1 119 ? -6.774 9.073 9.566 1.00 88.69 119 ILE A CA 1
ATOM 981 C C . ILE A 1 119 ? -7.907 8.049 9.452 1.00 88.69 119 ILE A C 1
ATOM 983 O O . ILE A 1 119 ? -7.896 7.213 8.553 1.00 88.69 119 ILE A O 1
ATOM 987 N N . THR A 1 120 ? -8.907 8.142 10.329 1.00 91.06 120 THR A N 1
ATOM 988 C CA . THR A 1 120 ? -10.069 7.245 10.316 1.00 91.06 120 THR A CA 1
ATOM 989 C C . THR A 1 120 ? -10.860 7.384 9.019 1.00 91.06 120 THR A C 1
ATOM 991 O O . THR A 1 120 ? -11.177 6.382 8.385 1.00 91.06 120 THR A O 1
ATOM 994 N N . SER A 1 121 ? -11.142 8.618 8.593 1.00 92.19 121 SER A N 1
ATOM 995 C CA . SER A 1 121 ? -11.863 8.901 7.349 1.00 92.19 121 SER A CA 1
ATOM 996 C C . SER A 1 121 ? -11.128 8.344 6.128 1.00 92.19 121 SER A C 1
ATOM 998 O O . SER A 1 121 ? -11.723 7.631 5.322 1.00 92.19 121 SER A O 1
ATOM 1000 N N . LEU A 1 122 ? -9.816 8.586 6.033 1.00 90.00 122 LEU A N 1
ATOM 1001 C CA . LEU A 1 122 ? -8.984 8.073 4.944 1.00 90.00 122 LEU A CA 1
ATOM 1002 C C . LEU A 1 122 ? -8.950 6.542 4.925 1.00 90.00 122 LEU A C 1
ATOM 1004 O O . LEU A 1 122 ? -9.154 5.941 3.874 1.00 90.00 122 LEU A O 1
ATOM 1008 N N . GLN A 1 123 ? -8.761 5.899 6.079 1.00 89.94 123 GLN A N 1
ATOM 1009 C CA . GLN A 1 123 ? -8.729 4.438 6.159 1.00 89.94 123 GLN A CA 1
ATOM 1010 C C . GLN A 1 123 ? -10.078 3.816 5.760 1.00 89.94 123 GLN A C 1
ATOM 1012 O O . GLN A 1 123 ? -10.114 2.830 5.023 1.00 89.94 123 GLN A O 1
ATOM 1017 N N . MET A 1 124 ? -11.194 4.411 6.190 1.00 90.94 124 MET A N 1
ATOM 1018 C CA . MET A 1 124 ? -12.532 3.961 5.791 1.00 90.94 124 MET A CA 1
ATOM 1019 C C . MET A 1 124 ? -12.802 4.191 4.302 1.00 90.94 124 MET A C 1
ATOM 1021 O O . MET A 1 124 ? -13.430 3.348 3.662 1.00 90.94 124 MET A O 1
ATOM 1025 N N . HIS A 1 125 ? -12.300 5.292 3.739 1.00 91.81 125 HIS A N 1
ATOM 1026 C CA . HIS A 1 125 ? -12.386 5.558 2.309 1.00 91.81 125 HIS A CA 1
ATOM 1027 C C . HIS A 1 125 ? -11.626 4.505 1.496 1.00 91.81 125 HIS A C 1
ATOM 1029 O O . HIS A 1 125 ? -12.233 3.872 0.637 1.00 91.81 125 HIS A O 1
ATOM 1035 N N . ILE A 1 126 ? -10.347 4.259 1.814 1.00 89.81 126 ILE A N 1
ATOM 1036 C CA . ILE A 1 126 ? -9.517 3.248 1.133 1.00 89.81 126 ILE A CA 1
ATOM 1037 C C . ILE A 1 126 ? -10.180 1.875 1.200 1.00 89.81 126 ILE A C 1
ATOM 1039 O O . ILE A 1 126 ? -10.206 1.125 0.224 1.00 89.81 126 ILE A O 1
ATOM 1043 N N . ARG A 1 127 ? -10.766 1.538 2.348 1.00 89.75 127 ARG A N 1
ATOM 1044 C CA . ARG A 1 127 ? -11.491 0.284 2.475 1.00 89.75 127 ARG A CA 1
ATOM 1045 C C . ARG A 1 127 ? -12.640 0.174 1.471 1.00 89.75 127 ARG A C 1
ATOM 1047 O O . ARG A 1 127 ? -12.724 -0.826 0.761 1.00 89.75 127 ARG A O 1
ATOM 1054 N N . ALA A 1 128 ? -13.517 1.173 1.444 1.00 89.56 128 ALA A N 1
ATOM 1055 C CA . ALA A 1 128 ? -14.714 1.141 0.615 1.00 89.56 128 ALA A CA 1
ATOM 1056 C C . ALA A 1 128 ? -14.381 1.147 -0.886 1.00 89.56 128 ALA A C 1
ATOM 1058 O O . ALA A 1 128 ? -15.077 0.513 -1.680 1.00 89.56 128 ALA A O 1
ATOM 1059 N N . THR A 1 129 ? -13.321 1.855 -1.284 1.00 89.06 129 THR A N 1
ATOM 1060 C CA . THR A 1 129 ? -12.945 2.005 -2.695 1.00 89.06 129 THR A CA 1
ATOM 1061 C C . THR A 1 129 ? -12.056 0.884 -3.210 1.00 89.06 129 THR A C 1
ATOM 1063 O O . THR A 1 129 ? -12.176 0.519 -4.377 1.00 89.06 129 THR A O 1
ATOM 1066 N N . LEU A 1 130 ? -11.190 0.321 -2.365 1.00 89.69 130 LEU A N 1
ATOM 1067 C CA . LEU A 1 130 ? -10.165 -0.628 -2.790 1.00 89.69 130 LEU A CA 1
ATOM 1068 C C . LEU A 1 130 ? -10.340 -2.000 -2.142 1.00 89.69 130 LEU A C 1
ATOM 1070 O O . LEU A 1 130 ? -10.481 -2.999 -2.843 1.00 89.69 130 LEU A O 1
ATOM 1074 N N . LEU A 1 131 ? -10.367 -2.067 -0.810 1.00 91.00 131 LEU A N 1
ATOM 1075 C CA . LEU A 1 131 ? -10.367 -3.345 -0.091 1.00 91.00 131 LEU A CA 1
ATOM 1076 C C . LEU A 1 131 ? -11.624 -4.180 -0.365 1.00 91.00 131 LEU A C 1
ATOM 1078 O O . LEU A 1 131 ? -11.539 -5.387 -0.597 1.00 91.00 131 LEU A O 1
ATOM 1082 N N . ASP A 1 132 ? -12.792 -3.546 -0.325 1.00 89.69 132 ASP A N 1
ATOM 1083 C CA . ASP A 1 132 ? -14.060 -4.238 -0.544 1.00 89.69 132 ASP A CA 1
ATOM 1084 C C . ASP A 1 132 ? -14.197 -4.684 -2.013 1.00 89.69 132 ASP A C 1
ATOM 1086 O O . ASP A 1 132 ? -14.747 -5.755 -2.276 1.00 89.69 132 ASP A O 1
ATOM 1090 N N . GLN A 1 133 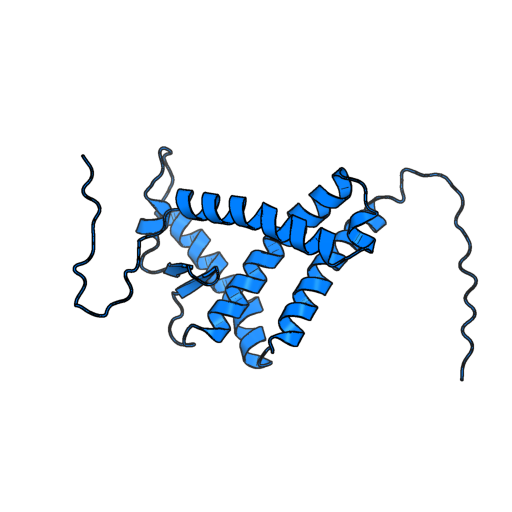? -13.599 -3.942 -2.956 1.00 90.56 133 GLN A N 1
ATOM 1091 C CA . GLN A 1 133 ? -13.501 -4.340 -4.367 1.00 90.56 133 GLN A CA 1
ATOM 1092 C C . GLN A 1 133 ? -12.548 -5.524 -4.562 1.00 90.56 133 GLN A C 1
ATOM 1094 O O . GLN A 1 133 ? -12.911 -6.510 -5.192 1.00 90.56 133 GLN A O 1
ATOM 1099 N N . MET A 1 134 ? -11.354 -5.489 -3.960 1.00 92.50 134 MET A N 1
ATOM 1100 C CA . MET A 1 134 ? -10.412 -6.619 -3.993 1.00 92.50 134 MET A CA 1
ATOM 1101 C C . MET A 1 134 ? -11.049 -7.902 -3.448 1.00 92.50 134 MET A C 1
ATOM 1103 O O . MET A 1 134 ? -10.825 -8.994 -3.971 1.00 92.50 134 MET A O 1
ATOM 1107 N N . ARG A 1 135 ? -11.868 -7.770 -2.399 1.00 89.25 135 ARG A N 1
ATOM 1108 C CA . ARG A 1 135 ? -12.585 -8.886 -1.782 1.00 89.25 135 ARG A CA 1
ATOM 1109 C C . ARG A 1 135 ? -13.718 -9.410 -2.662 1.00 89.25 135 ARG A C 1
ATOM 1111 O O . ARG A 1 135 ? -13.923 -10.621 -2.680 1.00 89.25 135 ARG A O 1
ATOM 1118 N N . SER A 1 136 ? -14.444 -8.537 -3.363 1.00 91.25 136 SER A N 1
ATOM 1119 C CA . SER A 1 136 ? -15.564 -8.936 -4.225 1.00 91.25 136 SER A CA 1
ATOM 1120 C C . SER A 1 136 ? -15.094 -9.711 -5.457 1.00 91.25 136 SER A C 1
ATOM 1122 O O . SER A 1 136 ? -15.724 -10.702 -5.820 1.00 91.25 136 SER A O 1
ATOM 1124 N N . ILE A 1 137 ? -13.963 -9.313 -6.047 1.00 93.19 137 ILE A N 1
ATOM 1125 C CA . ILE A 1 137 ? -13.368 -9.989 -7.210 1.00 93.19 137 ILE A CA 1
ATOM 1126 C C . ILE A 1 137 ? -12.454 -11.159 -6.829 1.00 93.19 137 ILE A C 1
ATOM 1128 O O . ILE A 1 137 ? -12.035 -11.904 -7.706 1.00 93.19 137 ILE A O 1
ATOM 1132 N N . ILE A 1 138 ? -12.161 -11.334 -5.533 1.00 92.19 138 ILE A N 1
ATOM 1133 C CA . ILE A 1 138 ? -11.218 -12.336 -5.012 1.00 92.19 138 ILE A CA 1
ATOM 1134 C C . ILE A 1 138 ? -9.854 -12.186 -5.701 1.00 92.19 138 ILE A C 1
ATOM 1136 O O . ILE A 1 138 ? -9.336 -13.121 -6.308 1.00 92.19 138 ILE A O 1
ATOM 1140 N N . LEU A 1 139 ? -9.286 -10.980 -5.608 1.00 93.88 139 LEU A N 1
ATOM 1141 C CA . LEU A 1 139 ? -8.037 -10.632 -6.281 1.00 93.88 139 LEU A CA 1
ATOM 1142 C C . LEU A 1 139 ? -6.927 -11.636 -5.924 1.00 93.88 139 LEU A C 1
ATOM 1144 O O . LEU A 1 139 ? -6.542 -11.784 -4.757 1.00 93.88 139 LEU A O 1
ATOM 1148 N N . SER A 1 140 ? -6.410 -12.320 -6.938 1.00 94.56 140 SER A N 1
ATOM 1149 C CA . SER A 1 140 ? -5.305 -13.263 -6.805 1.00 94.56 140 SER A CA 1
ATOM 1150 C C . SER A 1 140 ? -3.959 -12.548 -6.681 1.00 94.56 140 SER A C 1
ATOM 1152 O O . SER A 1 140 ? -3.814 -11.363 -6.975 1.00 94.56 140 SER A O 1
ATOM 1154 N N . GLU A 1 141 ? -2.934 -13.291 -6.269 1.00 92.88 141 GLU A N 1
ATOM 1155 C CA . GLU A 1 141 ? -1.571 -12.763 -6.169 1.00 92.88 141 GLU A CA 1
ATOM 1156 C C . GLU A 1 141 ? -1.016 -12.322 -7.529 1.00 92.88 141 GLU A C 1
ATOM 1158 O O . GLU A 1 141 ? -0.367 -11.284 -7.623 1.00 92.88 141 GLU A O 1
ATOM 1163 N N . VAL A 1 142 ? -1.321 -13.068 -8.594 1.00 94.56 142 VAL A N 1
ATOM 1164 C CA . VAL A 1 142 ? -0.880 -12.736 -9.956 1.00 94.56 142 VAL A CA 1
ATOM 1165 C C . VAL A 1 142 ? -1.535 -11.442 -10.434 1.00 94.56 142 VAL A C 1
ATOM 1167 O O . VAL A 1 142 ? -0.853 -10.568 -10.965 1.00 94.56 142 VAL A O 1
ATOM 1170 N N . GLU A 1 143 ? -2.840 -11.283 -10.208 1.00 94.12 143 GLU A N 1
ATOM 1171 C CA . GLU A 1 143 ? -3.559 -10.054 -10.564 1.00 94.12 143 GLU A CA 1
ATOM 1172 C C . GLU A 1 143 ? -3.086 -8.863 -9.726 1.00 94.12 143 GLU A C 1
ATOM 1174 O O . GLU A 1 143 ? -2.951 -7.760 -10.247 1.00 94.12 143 GLU A O 1
ATOM 1179 N N . PHE A 1 144 ? -2.768 -9.080 -8.448 1.00 93.19 144 PHE A N 1
ATOM 1180 C CA . PHE A 1 144 ? -2.167 -8.055 -7.601 1.00 93.19 144 PHE A CA 1
ATOM 1181 C C . PHE A 1 144 ? -0.814 -7.578 -8.148 1.00 93.19 144 PHE A C 1
ATOM 1183 O O . PHE A 1 144 ? -0.605 -6.375 -8.297 1.00 93.19 144 PHE A O 1
ATOM 1190 N N . VAL A 1 145 ? 0.086 -8.498 -8.507 1.00 91.62 145 VAL A N 1
ATOM 1191 C CA . VAL A 1 145 ? 1.384 -8.141 -9.107 1.00 91.62 145 VAL A CA 1
ATOM 1192 C C . VAL A 1 145 ? 1.194 -7.431 -10.450 1.00 91.62 145 VAL A C 1
ATOM 1194 O O . VAL A 1 145 ? 1.884 -6.448 -10.723 1.00 91.62 145 VAL A O 1
ATOM 1197 N N . ALA A 1 146 ? 0.228 -7.861 -11.266 1.00 92.50 146 ALA A N 1
ATOM 1198 C CA . ALA A 1 146 ? -0.109 -7.178 -12.512 1.00 92.50 146 ALA A CA 1
ATOM 1199 C C . ALA A 1 146 ? -0.598 -5.738 -12.267 1.00 92.50 146 ALA A C 1
ATOM 1201 O O . ALA A 1 146 ? -0.157 -4.823 -12.957 1.00 92.50 146 ALA A O 1
ATOM 1202 N N . LEU A 1 147 ? -1.444 -5.509 -11.255 1.00 91.88 147 LEU A N 1
ATOM 1203 C CA . LEU A 1 147 ? -1.888 -4.166 -10.865 1.00 91.88 147 LEU A CA 1
ATOM 1204 C C . LEU A 1 147 ? -0.730 -3.280 -10.393 1.00 91.88 147 LEU A C 1
ATOM 1206 O O . LEU A 1 147 ? -0.716 -2.096 -10.720 1.00 91.88 147 LEU A O 1
ATOM 1210 N N . LEU A 1 148 ? 0.250 -3.835 -9.671 1.00 91.25 148 LEU A N 1
ATOM 1211 C CA . LEU A 1 148 ? 1.462 -3.100 -9.290 1.00 91.25 148 LEU A CA 1
ATOM 1212 C C . LEU A 1 148 ? 2.304 -2.703 -10.507 1.00 91.25 148 LEU A C 1
ATOM 1214 O O . LEU A 1 148 ? 2.799 -1.582 -10.579 1.00 91.25 148 LEU A O 1
ATOM 1218 N N . ALA A 1 149 ? 2.464 -3.601 -11.480 1.00 90.50 149 ALA A N 1
ATOM 1219 C CA . ALA A 1 149 ? 3.179 -3.272 -12.709 1.00 90.50 149 ALA A CA 1
ATOM 1220 C C . ALA A 1 149 ? 2.436 -2.186 -13.506 1.00 90.50 149 ALA A C 1
ATOM 1222 O O . ALA A 1 149 ? 3.044 -1.212 -13.942 1.00 90.50 149 ALA A O 1
ATOM 1223 N N . LEU A 1 150 ? 1.112 -2.304 -13.645 1.00 91.31 150 LEU A N 1
ATOM 1224 C CA . LEU A 1 150 ? 0.289 -1.300 -14.324 1.00 91.31 150 LEU A CA 1
ATOM 1225 C C . LEU A 1 150 ? 0.346 0.063 -13.625 1.00 91.31 150 LEU A C 1
ATOM 1227 O O . LEU A 1 150 ? 0.437 1.085 -14.303 1.00 91.31 150 LEU A O 1
ATOM 1231 N N . SER A 1 151 ? 0.331 0.095 -12.290 1.00 90.06 151 SER A N 1
ATOM 1232 C CA . SER A 1 151 ? 0.402 1.350 -11.538 1.00 90.06 151 SER A CA 1
ATOM 1233 C C . SER A 1 151 ? 1.768 2.025 -11.628 1.00 90.06 151 SER A C 1
ATOM 1235 O O . SER A 1 151 ? 1.833 3.248 -11.553 1.00 90.06 151 SER A O 1
ATOM 1237 N N . LEU A 1 152 ? 2.852 1.271 -11.834 1.00 90.00 152 LEU A N 1
ATOM 1238 C CA . LEU A 1 152 ? 4.170 1.832 -12.133 1.00 90.00 152 LEU A CA 1
ATOM 1239 C C . LEU A 1 152 ? 4.163 2.557 -13.488 1.00 90.00 152 LEU A C 1
ATOM 1241 O O . LEU A 1 152 ? 4.599 3.707 -13.589 1.00 90.00 152 LEU A O 1
ATOM 1245 N N . TRP A 1 153 ? 3.632 1.903 -14.522 1.00 86.81 153 TRP A N 1
ATOM 1246 C CA . TRP A 1 153 ? 3.651 2.427 -15.889 1.00 86.81 153 TRP A CA 1
ATOM 1247 C C . TRP A 1 153 ? 2.634 3.540 -16.136 1.00 86.81 153 TRP A C 1
ATOM 1249 O O . TRP A 1 153 ? 2.934 4.470 -16.883 1.00 86.81 153 TRP A O 1
ATOM 1259 N N . SER A 1 154 ? 1.493 3.536 -15.441 1.00 84.56 154 SER A N 1
ATOM 1260 C CA . SER A 1 154 ? 0.510 4.622 -15.548 1.00 84.56 154 SER A CA 1
ATOM 1261 C C . SER A 1 154 ? 1.096 5.983 -15.155 1.00 84.56 154 SER A C 1
ATOM 1263 O O . SER A 1 154 ? 0.683 7.015 -15.678 1.00 84.56 154 SER A O 1
ATOM 1265 N N . GLN A 1 155 ? 2.071 6.007 -14.236 1.00 76.81 155 GLN A N 1
ATOM 1266 C CA . GLN A 1 155 ? 2.756 7.243 -13.843 1.00 76.81 155 GLN A CA 1
ATOM 1267 C C . GLN A 1 155 ? 3.779 7.691 -14.889 1.00 76.81 155 GLN A C 1
ATOM 1269 O O . GLN A 1 155 ? 3.977 8.890 -15.080 1.00 76.81 155 GLN A O 1
ATOM 1274 N N . SER A 1 156 ? 4.413 6.743 -15.585 1.00 61.16 156 SER A N 1
ATOM 1275 C CA . SER A 1 156 ? 5.360 7.041 -16.662 1.00 61.16 156 SER A CA 1
ATOM 1276 C C . SER A 1 156 ? 4.671 7.763 -17.824 1.00 61.16 156 SER A C 1
ATOM 1278 O O . SER A 1 156 ? 5.166 8.795 -18.282 1.00 61.16 156 SER A O 1
ATOM 1280 N N . GLU A 1 157 ? 3.480 7.307 -18.229 1.00 61.69 157 GLU A N 1
ATOM 1281 C CA . GLU A 1 157 ? 2.708 7.915 -19.325 1.00 61.69 157 GLU A CA 1
ATOM 1282 C C . GLU A 1 157 ? 2.297 9.371 -19.041 1.00 61.69 157 GLU A C 1
ATOM 1284 O O . GLU A 1 157 ? 2.329 10.221 -19.937 1.00 61.69 157 GLU A O 1
ATOM 1289 N N . LEU A 1 158 ? 1.974 9.711 -17.788 1.00 59.84 158 LEU A N 1
ATOM 1290 C CA . LEU A 1 158 ? 1.678 11.092 -17.370 1.00 59.84 158 LEU A CA 1
ATOM 1291 C C . LEU A 1 158 ? 2.897 12.021 -17.517 1.00 59.84 158 LEU A C 1
ATOM 1293 O O . LEU A 1 158 ? 2.772 13.215 -17.807 1.00 59.84 158 LEU A O 1
ATOM 1297 N N . ILE A 1 159 ? 4.100 11.476 -17.354 1.00 58.78 159 ILE A N 1
ATOM 1298 C CA . ILE A 1 159 ? 5.354 12.221 -17.500 1.00 58.78 159 ILE A CA 1
ATOM 1299 C C . ILE A 1 159 ? 5.711 12.374 -18.982 1.00 58.78 159 ILE A C 1
ATOM 1301 O O . ILE A 1 159 ? 6.149 13.441 -19.410 1.00 58.78 159 ILE A O 1
ATOM 1305 N N . THR A 1 160 ? 5.468 11.353 -19.807 1.00 58.25 160 THR A N 1
ATOM 1306 C CA . THR A 1 160 ? 5.712 11.449 -21.256 1.00 58.25 160 THR A CA 1
ATOM 1307 C C . THR A 1 160 ? 4.743 12.425 -21.930 1.00 58.25 160 THR A C 1
ATOM 1309 O O . THR A 1 160 ? 5.144 13.203 -22.795 1.00 58.25 160 THR A O 1
ATOM 1312 N N . THR A 1 161 ? 3.481 12.444 -21.497 1.00 57.28 161 THR A N 1
ATOM 1313 C CA . THR A 1 161 ? 2.432 13.331 -22.035 1.00 57.28 161 THR A CA 1
ATOM 1314 C C . THR A 1 161 ? 2.499 14.772 -21.524 1.00 57.28 161 THR A C 1
ATOM 1316 O O . THR A 1 161 ? 1.920 15.656 -22.153 1.00 57.28 161 THR A O 1
ATOM 1319 N N . SER A 1 162 ? 3.240 15.054 -20.446 1.00 51.28 162 SER A N 1
ATOM 1320 C CA . SER A 1 162 ? 3.506 16.423 -19.965 1.00 51.28 162 SER A CA 1
ATOM 1321 C C . SER A 1 162 ? 4.732 17.084 -20.616 1.00 51.28 162 SER A C 1
ATOM 1323 O O . SER A 1 162 ? 4.922 18.294 -20.490 1.00 51.28 162 SER A O 1
ATOM 1325 N N . LYS A 1 163 ? 5.517 16.337 -21.406 1.00 50.78 163 LYS A N 1
ATOM 1326 C CA . LYS A 1 163 ? 6.674 16.841 -22.167 1.00 50.78 163 LYS A CA 1
ATOM 1327 C C . LYS A 1 163 ? 6.427 17.446 -23.574 1.00 50.78 163 LYS A C 1
ATOM 1329 O O . LYS A 1 163 ? 7.411 17.935 -24.136 1.00 50.78 163 LYS A O 1
ATOM 1334 N N . PRO A 1 164 ? 5.224 17.509 -24.197 1.00 44.38 164 PRO A N 1
ATOM 1335 C CA . PRO A 1 164 ? 5.125 17.886 -25.610 1.00 44.38 164 PRO A CA 1
ATOM 1336 C C . PRO A 1 164 ? 5.310 19.387 -25.900 1.00 44.38 164 PRO A C 1
ATOM 1338 O O . PRO A 1 164 ? 5.257 19.773 -27.062 1.00 44.38 164 PRO A O 1
ATOM 1341 N N . TYR A 1 165 ? 5.582 20.246 -24.909 1.00 39.25 165 TYR A N 1
ATOM 1342 C CA . TYR A 1 165 ? 5.719 21.697 -25.135 1.00 39.25 165 TYR A CA 1
ATOM 1343 C C . TYR A 1 165 ? 7.155 22.241 -25.162 1.00 39.25 165 TYR A C 1
ATOM 1345 O O . TYR A 1 165 ? 7.331 23.448 -25.311 1.00 39.25 165 TYR A O 1
ATOM 1353 N N . LEU A 1 166 ? 8.189 21.398 -25.054 1.00 42.66 166 LEU A N 1
ATOM 1354 C CA . LEU A 1 166 ? 9.587 21.869 -25.052 1.00 42.66 166 LEU A CA 1
ATOM 1355 C C . LEU A 1 166 ? 10.471 21.332 -26.181 1.00 42.66 166 LEU A C 1
ATOM 1357 O O . LEU A 1 166 ? 11.648 21.673 -26.238 1.00 42.66 166 LEU A O 1
ATOM 1361 N N . ASN A 1 167 ? 9.925 20.572 -27.129 1.00 36.41 167 ASN A N 1
ATOM 1362 C CA . ASN A 1 167 ? 10.665 20.201 -28.332 1.00 36.41 167 ASN A CA 1
ATOM 1363 C C . ASN A 1 167 ? 9.829 20.477 -29.580 1.00 36.41 167 ASN A C 1
ATOM 1365 O O . ASN A 1 167 ? 9.069 19.631 -30.040 1.00 36.41 167 ASN A O 1
ATOM 1369 N N . ASN A 1 168 ? 10.040 21.658 -30.167 1.00 41.34 168 ASN A N 1
ATOM 1370 C CA . ASN A 1 168 ? 9.805 21.886 -31.590 1.00 41.34 168 ASN A CA 1
ATOM 1371 C C . ASN A 1 168 ? 10.744 20.970 -32.390 1.00 41.34 168 ASN A C 1
ATOM 1373 O O . ASN A 1 168 ? 11.815 21.381 -32.835 1.00 41.34 168 ASN A O 1
ATOM 1377 N N . LYS A 1 169 ? 10.347 19.712 -32.559 1.00 40.94 169 LYS A N 1
ATOM 1378 C CA . LYS A 1 169 ? 10.749 18.883 -33.691 1.00 40.94 169 LYS A CA 1
ATOM 1379 C C . LYS A 1 169 ? 9.488 18.229 -34.229 1.00 40.94 169 LYS A C 1
ATOM 1381 O O . LYS A 1 169 ? 8.705 17.669 -33.472 1.00 40.94 169 LYS A O 1
ATOM 1386 N N . GLU A 1 170 ? 9.299 18.413 -35.527 1.00 34.75 170 GLU A N 1
ATOM 1387 C CA . GLU A 1 170 ? 8.116 18.077 -36.314 1.00 34.75 170 GLU A CA 1
ATOM 1388 C C . GLU A 1 170 ? 7.501 16.709 -35.968 1.00 34.75 170 GLU A C 1
ATOM 1390 O O . GLU A 1 170 ? 8.225 15.758 -35.648 1.00 34.75 170 GLU A O 1
ATOM 1395 N N . PRO A 1 171 ? 6.165 16.576 -36.063 1.00 35.44 171 PRO A N 1
ATOM 1396 C CA . PRO A 1 171 ? 5.490 15.321 -35.778 1.00 35.44 171 PRO A CA 1
ATOM 1397 C C . PRO A 1 171 ? 5.925 14.256 -36.790 1.00 35.44 171 PRO A C 1
ATOM 1399 O O . PRO A 1 171 ? 5.674 14.378 -37.990 1.00 35.44 171 PRO A O 1
ATOM 1402 N N . ARG A 1 172 ? 6.546 13.171 -36.305 1.00 38.47 172 ARG A N 1
ATOM 1403 C CA . ARG A 1 172 ? 6.678 11.950 -37.107 1.00 38.47 172 ARG A CA 1
ATOM 1404 C C . ARG A 1 172 ? 5.276 11.409 -37.351 1.00 38.47 172 ARG A C 1
ATOM 1406 O O . ARG A 1 172 ? 4.588 11.016 -36.411 1.00 38.47 172 ARG A O 1
ATOM 1413 N N . GLN A 1 173 ? 4.867 11.411 -38.614 1.00 33.91 173 GLN A N 1
ATOM 1414 C CA . GLN A 1 173 ? 3.657 10.742 -39.062 1.00 33.91 173 GLN A CA 1
ATOM 1415 C C . GLN A 1 173 ? 3.736 9.258 -38.686 1.00 33.91 173 GLN A C 1
ATOM 1417 O O . GLN A 1 173 ? 4.629 8.537 -39.126 1.00 33.91 173 GLN A O 1
ATOM 1422 N N . PHE A 1 174 ? 2.807 8.813 -37.845 1.00 33.88 174 PHE A N 1
ATOM 1423 C CA . PHE A 1 174 ? 2.517 7.399 -37.654 1.00 33.88 174 PHE A CA 1
ATOM 1424 C C . PHE A 1 174 ? 1.783 6.910 -38.911 1.00 33.88 174 PHE A C 1
ATOM 1426 O O . PHE A 1 174 ? 0.578 7.113 -39.054 1.00 33.88 174 PHE A O 1
ATOM 1433 N N . GLU A 1 175 ? 2.500 6.282 -39.843 1.00 30.97 175 GLU A N 1
ATOM 1434 C CA . GLU A 1 175 ? 1.863 5.480 -40.887 1.00 30.97 175 GLU A CA 1
ATOM 1435 C C . GLU A 1 175 ? 1.324 4.192 -40.257 1.00 30.97 175 GLU A C 1
ATOM 1437 O O . GLU A 1 175 ? 2.040 3.216 -40.029 1.00 30.97 175 GLU A O 1
ATOM 1442 N N . GLY A 1 176 ? 0.028 4.199 -39.954 1.00 32.34 176 GLY A N 1
ATOM 1443 C CA . GLY A 1 176 ? -0.710 2.997 -39.608 1.00 32.34 176 GLY A CA 1
ATOM 1444 C C . GLY A 1 176 ? -0.821 2.070 -40.817 1.00 32.34 176 GLY A C 1
ATOM 1445 O O . GLY A 1 176 ? -1.577 2.339 -41.747 1.00 32.34 176 GLY A O 1
ATOM 1446 N N . LYS A 1 177 ? -0.135 0.926 -40.772 1.00 30.55 177 LYS A N 1
ATOM 1447 C CA . LYS A 1 177 ? -0.556 -0.269 -41.513 1.00 30.55 177 LYS A CA 1
ATOM 1448 C C . LYS A 1 177 ? -1.274 -1.209 -40.557 1.00 30.55 177 LYS A C 1
ATOM 1450 O O . LYS A 1 177 ? -0.669 -2.060 -39.916 1.00 30.55 177 LYS A O 1
ATOM 1455 N N . ILE A 1 178 ? -2.591 -1.040 -40.487 1.00 36.50 178 ILE A N 1
ATOM 1456 C CA . ILE A 1 178 ? -3.503 -2.081 -40.019 1.00 36.50 178 ILE A CA 1
ATOM 1457 C C . ILE A 1 178 ? -3.624 -3.084 -41.168 1.00 36.50 178 ILE A C 1
ATOM 1459 O O . ILE A 1 178 ? -4.355 -2.843 -42.128 1.00 36.50 178 ILE A O 1
ATOM 1463 N N . SER A 1 179 ? -2.906 -4.201 -41.087 1.00 32.75 179 SER A N 1
ATOM 1464 C CA . SER A 1 179 ? -3.200 -5.369 -41.918 1.00 32.75 179 SER A CA 1
ATOM 1465 C C . SER A 1 179 ? -4.132 -6.283 -41.135 1.00 32.75 179 SER A C 1
ATOM 1467 O O . SER A 1 179 ? -3.724 -6.915 -40.166 1.00 32.75 179 SER A O 1
ATOM 1469 N N . ARG A 1 180 ? -5.400 -6.314 -41.555 1.00 32.81 180 ARG A N 1
ATOM 1470 C CA . ARG A 1 180 ? -6.356 -7.364 -41.194 1.00 32.81 180 ARG A CA 1
ATOM 1471 C C . ARG A 1 180 ? -5.817 -8.714 -41.667 1.00 32.81 180 ARG A C 1
ATOM 1473 O O . ARG A 1 180 ? -5.558 -8.827 -42.861 1.00 32.81 180 ARG A O 1
ATOM 1480 N N . PHE A 1 181 ? -5.752 -9.693 -40.771 1.00 41.16 181 PHE A N 1
ATOM 1481 C CA . PHE A 1 181 ? -6.141 -11.086 -41.002 1.00 41.16 181 PHE A CA 1
ATOM 1482 C C . PHE A 1 181 ? -6.635 -11.667 -39.680 1.00 41.16 181 PHE A C 1
ATOM 1484 O O . PHE A 1 181 ? -5.958 -11.420 -38.657 1.00 41.16 181 PHE A O 1
#

Sequence (181 aa):
MYRKAMLPSAPGLKVFSLGSLARLSTIMRKQMHYISRFIQETFDDFATFDTSEQHMILHLFMTCLWELEGSYWTYRNLPAQQIEKMMLTLTTYSDLNNLEYLIMNKDEPQDICQLKQVITSLQMHIRATLLDQMRSIILSEVEFVALLALSLWSQSELITTSKPYLNNKEPRQFEGKISRF

Radius of gyration: 21.46 Å; chains: 1; bounding box: 33×40×74 Å

Foldseek 3Di:
DDDLPQDDDDPPDDRDHQAALVNLVVVLVVVLVVVLVVCVVPPVVLVPDDPVLSVQLSVQLSVVCQLLQQLVLCLVPPDPPQLQWIRSHNRDIGGLVPCCSHYVPDPDDDPPVVVSVVVSVVSNVSCVPPNVVCNVVVPDPVNSVVVSVVSSVVSSVVVVVVPPPPDPDDDDDDPDDPDDD

Secondary structure (DSSP, 8-state):
--------PPTT---PPPP-HHHHHHHHHHHHHHHHHHHHHH-HHHHHS-HHHHHHHHHHHHHHHHHHHHHHHHHHHS-TT-TTEEEEETTEEEEGGGTHHHHS--SS---HHHHHHHHHHHHHHHIIIIIHHHHHHT--HHHHHHHHHHHHHHHHHHHHHH-TTS---------------

pLDDT: mean 76.47, std 19.91, range [28.92, 94.56]

InterPro domains:
  IPR000536 Nuclear hormone receptor, ligand-binding domain [PF00104] (23-154)
  IPR000536 Nuclear hormone receptor, ligand-binding domain [PS51843] (1-181)
  IPR035500 Nuclear hormone receptor-like domain superfamily [G3DSA:1.10.565.10] (11-174)
  IPR035500 Nuclear hormone receptor-like domain superfamily [SSF48508] (13-156)